Protein AF-A0A0L6U050-F1 (afdb_monomer_lite)

Sequence (137 aa):
MSKLNDISNGIGNIFKDAGRDLIDEKVNIAIKKERKNGIEITIETLIEAGIKDAVIINLLEKYWGLLDDEPREAVRYIKTFEYPYKALTFYLKGQGYTSTEVEDFMNMNHVRIKLRHNRELSKLSPEKLMHKVTELK

Foldseek 3Di:
DPDVVVVLVVLLVVLVVVPPDDDDPVVVVVVVVVLLVSLLVVLLVCVVVVHDLVVQLVSCCVRVVDDDCRSVVSNLCSLQAVVLLVQLLVVVVVVVDDNVRSVVLCVVLVVRVCSVVPSVLSVDHSVVNSVVSVPPD

Secondary structure (DSSP, 8-state):
--SHHHHHHHHHHHHHHHTS----HHHHHHHHHHHHHHHHHHHHHHHHTT--HHHHHHHIIIII---TTHHHHHHHHIIIIIHHHHHHHHHHHHTT--HHHHHHHHHHTTHHHHHHH-GGGGGS-HHHHHHHHHH--

pLDDT: mean 80.08, std 18.91, range [38.06, 97.81]

Organism: NCBI:txid52689

Structure (mmCIF, N/CA/C/O backbone):
data_AF-A0A0L6U050-F1
#
_entry.id   AF-A0A0L6U050-F1
#
loop_
_atom_site.group_PDB
_atom_site.id
_atom_site.type_symbol
_atom_site.label_atom_id
_atom_site.label_alt_id
_atom_site.label_comp_id
_atom_site.label_asym_id
_atom_site.label_entity_id
_atom_site.label_seq_id
_atom_site.pdbx_PDB_ins_code
_atom_site.Cartn_x
_atom_site.Cartn_y
_atom_site.Cartn_z
_atom_site.occupancy
_atom_site.B_iso_or_equiv
_atom_site.auth_seq_id
_atom_site.auth_comp_id
_atom_site.auth_asym_id
_atom_site.auth_atom_id
_atom_site.pdbx_PDB_model_num
ATOM 1 N N . MET A 1 1 ? -4.829 -3.631 -32.211 1.00 49.53 1 MET A N 1
ATOM 2 C CA . MET A 1 1 ? -3.829 -2.950 -31.353 1.00 49.53 1 MET A CA 1
ATOM 3 C C . MET A 1 1 ? -4.283 -1.513 -31.049 1.00 49.53 1 MET A C 1
ATOM 5 O O . MET A 1 1 ? -3.759 -0.601 -31.661 1.00 49.53 1 MET A O 1
ATOM 9 N N . SER A 1 2 ? -5.290 -1.285 -30.187 1.00 54.78 2 SER A N 1
ATOM 10 C CA . SER A 1 2 ? -6.054 -0.009 -30.246 1.00 54.78 2 SER A CA 1
ATOM 11 C C . SER A 1 2 ? -6.643 0.517 -28.920 1.00 54.78 2 SER A C 1
ATOM 13 O O . SER A 1 2 ? -7.655 1.196 -28.939 1.00 54.78 2 SER A O 1
ATOM 15 N N . LYS A 1 3 ? -6.091 0.167 -27.753 1.00 42.12 3 LYS A N 1
ATOM 16 C CA . LYS A 1 3 ? -6.520 0.780 -26.468 1.00 42.12 3 LYS A CA 1
ATOM 17 C C . LYS A 1 3 ? -5.345 1.044 -25.532 1.00 42.12 3 LYS A C 1
ATOM 19 O O . LYS A 1 3 ? -5.247 2.104 -24.933 1.00 42.12 3 LYS A O 1
ATOM 24 N N . LEU A 1 4 ? -4.402 0.102 -25.479 1.00 38.06 4 LEU A N 1
ATOM 25 C CA . LEU A 1 4 ? -3.149 0.237 -24.726 1.00 38.06 4 LEU A CA 1
ATOM 26 C C . LEU A 1 4 ? -2.268 1.389 -25.233 1.00 38.06 4 LEU A C 1
ATOM 28 O O . LEU A 1 4 ? -1.698 2.111 -24.422 1.00 38.06 4 LEU A O 1
ATOM 32 N N . ASN A 1 5 ? -2.198 1.596 -26.553 1.00 44.47 5 ASN A N 1
ATOM 33 C CA . ASN A 1 5 ? -1.440 2.711 -27.128 1.00 44.47 5 ASN A CA 1
ATOM 34 C C . ASN A 1 5 ? -2.089 4.063 -26.818 1.00 44.47 5 ASN A C 1
ATOM 36 O O . ASN A 1 5 ? -1.376 5.016 -26.528 1.00 44.47 5 ASN A O 1
ATOM 40 N N . ASP A 1 6 ? -3.419 4.140 -26.811 1.00 51.16 6 ASP A N 1
ATOM 41 C CA . ASP A 1 6 ? -4.131 5.395 -26.554 1.00 51.16 6 ASP A CA 1
ATOM 42 C C . ASP A 1 6 ? -4.028 5.803 -25.082 1.00 51.16 6 ASP A C 1
ATOM 44 O O . ASP A 1 6 ? -3.766 6.966 -24.783 1.00 51.16 6 ASP A O 1
ATOM 48 N N . ILE A 1 7 ? -4.114 4.834 -24.163 1.00 50.78 7 ILE A N 1
ATOM 49 C CA . ILE A 1 7 ? -3.869 5.056 -22.731 1.00 50.78 7 ILE A CA 1
ATOM 50 C C . ILE A 1 7 ? -2.410 5.472 -22.505 1.00 50.78 7 ILE A C 1
ATOM 52 O O . ILE A 1 7 ? -2.155 6.463 -21.827 1.00 50.78 7 ILE A O 1
ATOM 56 N N . SER A 1 8 ? -1.450 4.775 -23.124 1.00 46.59 8 SER A N 1
ATOM 57 C CA . SER A 1 8 ? -0.025 5.108 -23.013 1.00 46.59 8 SER A CA 1
ATOM 58 C C . SER A 1 8 ? 0.301 6.502 -23.559 1.00 46.59 8 SER A C 1
ATOM 60 O O . SER A 1 8 ? 1.143 7.195 -22.990 1.00 46.59 8 SER A O 1
ATOM 62 N N . ASN A 1 9 ? -0.345 6.920 -24.650 1.00 52.56 9 ASN A N 1
ATOM 63 C CA . ASN A 1 9 ? -0.137 8.233 -25.257 1.00 52.56 9 ASN A CA 1
ATOM 64 C C . ASN A 1 9 ? -0.820 9.349 -24.453 1.00 52.56 9 ASN A C 1
ATOM 66 O O . ASN A 1 9 ? -0.232 10.415 -24.279 1.00 52.56 9 ASN A O 1
ATOM 70 N N . GLY A 1 10 ? -2.024 9.102 -23.923 1.00 53.91 10 GLY A N 1
ATOM 71 C CA . GLY A 1 10 ? -2.738 10.050 -23.063 1.00 53.91 10 GLY A CA 1
ATOM 72 C C . GLY A 1 10 ? -1.993 10.317 -21.755 1.00 53.91 10 GLY A C 1
ATOM 73 O O . GLY A 1 10 ? -1.764 11.470 -21.399 1.00 53.91 10 GLY A O 1
ATOM 74 N N . ILE A 1 11 ? -1.523 9.250 -21.106 1.00 52.12 11 ILE A N 1
ATOM 75 C CA . ILE A 1 11 ? -0.644 9.299 -19.931 1.00 52.12 11 ILE A CA 1
ATOM 76 C C . ILE A 1 11 ? 0.630 10.078 -20.286 1.00 52.12 11 ILE A C 1
ATOM 78 O O . ILE A 1 11 ? 0.926 11.087 -19.654 1.00 52.12 11 ILE A O 1
ATOM 82 N N . GLY A 1 12 ? 1.333 9.699 -21.360 1.00 47.94 12 GLY A N 1
ATOM 83 C CA . GLY A 1 12 ? 2.581 10.348 -21.778 1.00 47.94 12 GLY A CA 1
ATOM 84 C C . GLY A 1 12 ? 2.482 11.854 -22.066 1.00 47.94 12 GLY A C 1
ATOM 85 O O . GLY A 1 12 ? 3.463 12.567 -21.856 1.00 47.94 12 GLY A O 1
ATOM 86 N N . ASN A 1 13 ? 1.326 12.353 -22.514 1.00 52.50 13 ASN A N 1
ATOM 87 C CA . ASN A 1 13 ? 1.114 13.784 -22.754 1.00 52.50 13 ASN A CA 1
ATOM 88 C C . ASN A 1 13 ? 0.914 14.575 -21.454 1.00 52.50 13 ASN A C 1
ATOM 90 O O . ASN A 1 13 ? 1.552 15.609 -21.288 1.00 52.50 13 ASN A O 1
ATOM 94 N N . ILE A 1 14 ? 0.139 14.049 -20.499 1.00 53.03 14 ILE A N 1
ATOM 95 C CA . ILE A 1 14 ? -0.063 14.678 -19.178 1.00 53.03 14 ILE A CA 1
ATOM 96 C C . ILE A 1 14 ? 1.284 14.876 -18.457 1.00 53.03 14 ILE A C 1
ATOM 98 O O . ILE A 1 14 ? 1.520 15.907 -17.829 1.00 53.03 14 ILE A O 1
ATOM 102 N N . PHE A 1 15 ? 2.210 13.921 -18.596 1.00 49.84 15 PHE A N 1
ATOM 103 C CA . PHE A 1 15 ? 3.534 14.000 -17.966 1.00 49.84 15 PHE A CA 1
ATOM 104 C C . PHE A 1 15 ? 4.489 15.003 -18.617 1.00 49.84 15 PHE A C 1
ATOM 106 O O . PHE A 1 15 ? 5.329 15.572 -17.921 1.00 49.84 15 PHE A O 1
ATOM 113 N N . LYS A 1 16 ? 4.378 15.243 -19.929 1.00 50.25 16 LYS A N 1
ATOM 114 C CA . LYS A 1 16 ? 5.212 16.243 -20.618 1.00 50.25 16 LYS A CA 1
ATOM 115 C C . LYS A 1 16 ? 4.870 17.668 -20.201 1.00 50.25 16 LYS A C 1
ATOM 117 O O . LYS A 1 16 ? 5.771 18.503 -20.145 1.00 50.25 16 LYS A O 1
ATOM 122 N N . ASP A 1 17 ? 3.606 17.922 -19.885 1.00 50.16 17 ASP A N 1
ATOM 123 C CA . ASP A 1 17 ? 3.138 19.249 -19.492 1.00 50.16 17 ASP A CA 1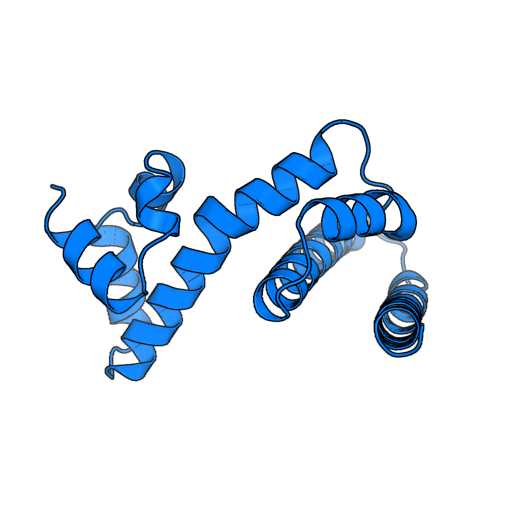
ATOM 124 C C . ASP A 1 17 ? 3.522 19.585 -18.041 1.00 50.16 17 ASP A C 1
ATOM 126 O O . ASP A 1 17 ? 3.871 20.724 -17.751 1.00 50.16 17 ASP A O 1
ATOM 130 N N . ALA A 1 18 ? 3.583 18.589 -17.150 1.00 45.16 18 ALA A N 1
ATOM 131 C CA . ALA A 1 18 ? 3.987 18.778 -15.752 1.00 45.16 18 ALA A CA 1
ATOM 132 C C . ALA A 1 18 ? 5.502 19.012 -15.547 1.00 45.16 18 ALA A C 1
ATOM 134 O O . ALA A 1 18 ? 5.920 19.482 -14.493 1.00 45.16 18 ALA A O 1
ATOM 135 N N . GLY A 1 19 ? 6.345 18.666 -16.527 1.00 41.22 19 GLY A N 1
ATOM 136 C CA . GLY A 1 19 ? 7.807 18.698 -16.390 1.00 41.22 19 GLY A CA 1
ATOM 137 C C . GLY A 1 19 ? 8.495 20.017 -16.762 1.00 41.22 19 GLY A C 1
ATOM 138 O O . GLY A 1 19 ? 9.719 20.086 -16.672 1.00 41.22 19 GLY A O 1
ATOM 139 N N . ARG A 1 20 ? 7.761 21.036 -17.233 1.00 45.22 20 ARG A N 1
ATOM 140 C CA . ARG A 1 20 ? 8.363 22.230 -17.861 1.00 45.22 20 ARG A CA 1
ATOM 141 C C . ARG A 1 20 ? 8.743 23.381 -16.932 1.00 45.22 20 ARG A C 1
ATOM 143 O O . ARG A 1 20 ? 9.523 24.225 -17.363 1.00 45.22 20 ARG A O 1
ATOM 150 N N . ASP A 1 21 ? 8.293 23.400 -15.686 1.00 49.50 21 ASP A N 1
ATOM 151 C CA . ASP A 1 21 ? 8.358 24.625 -14.883 1.00 49.50 21 ASP A CA 1
ATOM 152 C C . ASP A 1 21 ? 9.231 24.478 -13.642 1.00 49.50 21 ASP A C 1
ATOM 154 O O . ASP A 1 21 ? 8.662 24.385 -12.570 1.00 49.50 21 ASP A O 1
ATOM 158 N N . LEU A 1 22 ? 10.573 24.440 -13.701 1.00 46.06 22 LEU A N 1
ATOM 159 C CA . LEU A 1 22 ? 11.361 24.250 -12.465 1.00 46.06 22 LEU A CA 1
ATOM 160 C C . LEU A 1 22 ? 12.738 24.931 -12.429 1.00 46.06 22 LEU A C 1
ATOM 162 O O . LEU A 1 22 ? 13.637 24.480 -13.132 1.00 46.06 22 LEU A O 1
ATOM 166 N N . ILE A 1 23 ? 12.934 25.882 -11.493 1.00 42.94 23 ILE A N 1
ATOM 167 C CA . ILE A 1 23 ? 14.195 26.095 -10.739 1.00 42.94 23 ILE A CA 1
ATOM 168 C C . ILE A 1 23 ? 13.889 26.636 -9.319 1.00 42.94 23 ILE A C 1
ATOM 170 O O . ILE A 1 23 ? 13.344 27.725 -9.196 1.00 42.94 23 ILE A O 1
ATOM 174 N N . ASP A 1 24 ? 14.249 25.874 -8.270 1.00 42.97 24 ASP A N 1
ATOM 175 C CA . ASP A 1 24 ? 14.808 26.312 -6.962 1.00 42.97 24 ASP A CA 1
ATOM 176 C C . ASP A 1 24 ? 15.015 25.092 -6.027 1.00 42.97 24 ASP A C 1
ATOM 178 O O . ASP A 1 24 ? 14.411 24.039 -6.209 1.00 42.97 24 ASP A O 1
ATOM 182 N N . GLU A 1 25 ? 15.861 25.162 -4.995 1.00 47.06 25 GLU A N 1
ATOM 183 C CA . GLU A 1 25 ? 16.240 23.977 -4.190 1.00 47.06 25 GLU A CA 1
ATOM 184 C C . GLU A 1 25 ? 15.128 23.441 -3.256 1.00 47.06 25 GLU A C 1
ATOM 186 O O . GLU A 1 25 ? 14.979 22.229 -3.080 1.00 47.06 25 GLU A O 1
ATOM 191 N N . LYS A 1 26 ? 14.260 24.315 -2.723 1.00 43.56 26 LYS A N 1
ATOM 192 C CA . LYS A 1 26 ? 13.011 23.894 -2.045 1.00 43.56 26 LYS A CA 1
ATOM 193 C C . LYS A 1 26 ? 11.997 23.325 -3.033 1.00 43.56 26 LYS A C 1
ATOM 195 O O . LYS A 1 26 ? 11.280 22.377 -2.709 1.00 43.56 26 LYS A O 1
ATOM 200 N N . VAL A 1 27 ? 11.995 23.873 -4.245 1.00 48.38 27 VAL A N 1
ATOM 201 C CA . VAL A 1 27 ? 11.236 23.350 -5.374 1.00 48.38 27 VAL A CA 1
ATOM 202 C C . VAL A 1 27 ? 11.763 21.950 -5.711 1.00 48.38 27 VAL A C 1
ATOM 204 O O . VAL A 1 27 ? 10.954 21.047 -5.823 1.00 48.38 27 VAL A O 1
ATOM 207 N N . ASN A 1 28 ? 13.074 21.668 -5.683 1.00 45.84 28 ASN A N 1
ATOM 208 C CA . ASN A 1 28 ? 13.631 20.321 -5.924 1.00 45.84 28 ASN A CA 1
ATOM 209 C C . ASN A 1 28 ? 13.102 19.242 -4.971 1.00 45.84 28 ASN A C 1
ATOM 211 O O . ASN A 1 28 ? 12.892 18.106 -5.397 1.00 45.84 28 ASN A O 1
ATOM 215 N N . ILE A 1 29 ? 12.864 19.561 -3.697 1.00 54.25 29 ILE A N 1
ATOM 216 C CA . ILE A 1 29 ? 12.247 18.613 -2.755 1.00 54.25 29 ILE A CA 1
ATOM 217 C C . ILE A 1 29 ? 10.764 18.412 -3.087 1.00 54.25 29 ILE A C 1
ATOM 219 O O . ILE A 1 29 ? 10.295 17.272 -3.099 1.00 54.25 29 ILE A O 1
ATOM 223 N N . ALA A 1 30 ? 10.042 19.496 -3.388 1.00 50.12 30 ALA A N 1
ATOM 224 C CA . ALA A 1 30 ? 8.640 19.442 -3.797 1.00 50.12 30 ALA A CA 1
ATOM 225 C C . ALA A 1 30 ? 8.465 18.653 -5.107 1.00 50.12 30 ALA A C 1
ATOM 227 O O . ALA A 1 30 ? 7.702 17.697 -5.123 1.00 50.12 30 ALA A O 1
ATOM 228 N N . ILE A 1 31 ? 9.281 18.924 -6.128 1.00 53.28 31 ILE A N 1
ATOM 229 C CA . ILE A 1 31 ? 9.366 18.175 -7.387 1.00 53.28 31 ILE A CA 1
ATOM 230 C C . ILE A 1 31 ? 9.644 16.708 -7.135 1.00 53.28 31 ILE A C 1
ATOM 232 O O . ILE A 1 31 ? 8.993 15.849 -7.710 1.00 53.28 31 ILE A O 1
ATOM 236 N N . LYS A 1 32 ? 10.651 16.382 -6.313 1.00 57.91 32 LYS A N 1
ATOM 237 C CA . LYS A 1 32 ? 11.001 14.982 -6.047 1.00 57.91 32 LYS A CA 1
ATOM 238 C C . LYS A 1 32 ? 9.837 14.260 -5.379 1.00 57.91 32 LYS A C 1
ATOM 240 O O . LYS A 1 32 ? 9.568 13.109 -5.718 1.00 57.91 32 LYS A O 1
ATOM 245 N N . LYS A 1 33 ? 9.130 14.934 -4.470 1.00 59.25 33 LYS A N 1
ATOM 246 C CA . LYS A 1 33 ? 7.931 14.411 -3.812 1.00 59.25 33 LYS A CA 1
ATOM 247 C C . LYS A 1 33 ? 6.762 14.264 -4.787 1.00 59.25 33 LYS A C 1
ATOM 249 O O . LYS A 1 33 ? 6.119 13.223 -4.782 1.00 59.25 33 LYS A O 1
ATOM 254 N N . GLU A 1 34 ? 6.513 15.246 -5.643 1.00 60.56 34 GLU A N 1
ATOM 255 C CA . GLU A 1 34 ? 5.458 15.213 -6.662 1.00 60.56 34 GLU A CA 1
ATOM 256 C C . GLU A 1 34 ? 5.737 14.163 -7.735 1.00 60.56 34 GLU A C 1
ATOM 258 O O . GLU A 1 34 ? 4.856 13.381 -8.073 1.00 60.56 34 GLU A O 1
ATOM 263 N N . ARG A 1 35 ? 6.986 14.054 -8.194 1.00 65.69 35 ARG A N 1
ATOM 264 C CA . ARG A 1 35 ? 7.445 13.008 -9.111 1.00 65.69 35 ARG A CA 1
ATOM 265 C C . ARG A 1 35 ? 7.280 11.628 -8.489 1.00 65.69 35 ARG A C 1
ATOM 267 O O . ARG A 1 35 ? 6.776 10.732 -9.158 1.00 65.69 35 ARG A O 1
ATOM 274 N N . LYS A 1 36 ? 7.660 11.456 -7.217 1.00 69.19 36 LYS A N 1
ATOM 275 C CA . LYS A 1 36 ? 7.449 10.201 -6.487 1.00 69.19 36 LYS A CA 1
ATOM 276 C C . LYS A 1 36 ? 5.958 9.880 -6.372 1.00 69.19 36 LYS A C 1
ATOM 278 O O . LYS A 1 36 ? 5.558 8.795 -6.771 1.00 69.19 36 LYS A O 1
ATOM 283 N N . ASN A 1 37 ? 5.135 10.830 -5.932 1.00 73.94 37 ASN A N 1
ATOM 284 C CA . ASN A 1 37 ? 3.684 10.654 -5.857 1.00 73.94 37 ASN A CA 1
ATOM 285 C C . ASN A 1 37 ? 3.079 10.303 -7.227 1.00 73.94 37 ASN A C 1
ATOM 287 O O . ASN A 1 37 ? 2.216 9.436 -7.310 1.00 73.94 37 ASN A O 1
ATOM 291 N N . GLY A 1 38 ? 3.553 10.930 -8.306 1.00 78.25 38 GLY A N 1
ATOM 292 C CA . GLY A 1 38 ? 3.122 10.643 -9.674 1.00 78.25 38 GLY A CA 1
ATOM 293 C C . GLY A 1 38 ? 3.472 9.224 -10.125 1.00 78.25 38 GLY A C 1
ATOM 294 O O . GLY A 1 38 ? 2.638 8.566 -10.746 1.00 78.25 38 GLY A O 1
ATOM 295 N N . ILE A 1 39 ? 4.663 8.724 -9.773 1.00 84.38 39 ILE A N 1
ATOM 296 C CA . ILE A 1 39 ? 5.051 7.320 -9.998 1.00 84.38 39 ILE A CA 1
ATOM 297 C C . ILE A 1 39 ? 4.106 6.388 -9.234 1.00 84.38 39 ILE A C 1
ATOM 299 O O . ILE A 1 39 ? 3.551 5.468 -9.827 1.00 84.38 39 ILE A O 1
ATOM 303 N N . GLU A 1 40 ? 3.895 6.636 -7.940 1.00 85.56 40 GLU A N 1
ATOM 304 C CA . GLU A 1 40 ? 3.061 5.785 -7.083 1.00 85.56 40 GLU A CA 1
ATOM 305 C C . GLU A 1 40 ? 1.611 5.715 -7.590 1.00 85.56 40 GLU A C 1
ATOM 307 O O . GLU A 1 40 ? 1.098 4.620 -7.813 1.00 85.56 40 GLU A O 1
ATOM 312 N N . ILE A 1 41 ? 0.987 6.865 -7.876 1.00 81.75 41 ILE A N 1
ATOM 313 C CA . ILE A 1 41 ? -0.381 6.949 -8.422 1.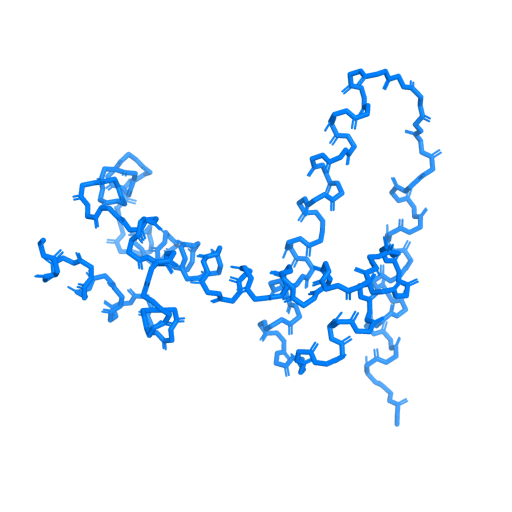00 81.75 41 ILE A CA 1
ATOM 314 C C . ILE A 1 41 ? -0.481 6.242 -9.778 1.00 81.75 41 ILE A C 1
ATOM 316 O O . ILE A 1 41 ? -1.459 5.539 -10.042 1.00 81.75 41 ILE A O 1
ATOM 320 N N . THR A 1 42 ? 0.527 6.400 -10.642 1.00 83.44 42 THR A N 1
ATOM 321 C CA . THR A 1 42 ? 0.544 5.737 -11.953 1.00 83.44 42 THR A CA 1
ATOM 322 C C . THR A 1 42 ? 0.586 4.224 -11.791 1.00 83.44 42 THR A C 1
ATOM 324 O O . THR A 1 42 ? -0.197 3.515 -12.420 1.00 83.44 42 THR A O 1
ATOM 327 N N . ILE A 1 43 ? 1.480 3.718 -10.939 1.00 88.00 43 ILE A N 1
ATOM 328 C CA . ILE A 1 43 ? 1.604 2.282 -10.683 1.00 88.00 43 ILE A CA 1
ATOM 329 C C . ILE A 1 43 ? 0.292 1.732 -10.110 1.00 88.00 43 ILE A C 1
ATOM 331 O O . ILE A 1 43 ? -0.192 0.719 -10.608 1.00 88.00 43 ILE A O 1
ATOM 335 N N . GLU A 1 44 ? -0.305 2.406 -9.121 1.00 84.62 44 GLU A N 1
ATO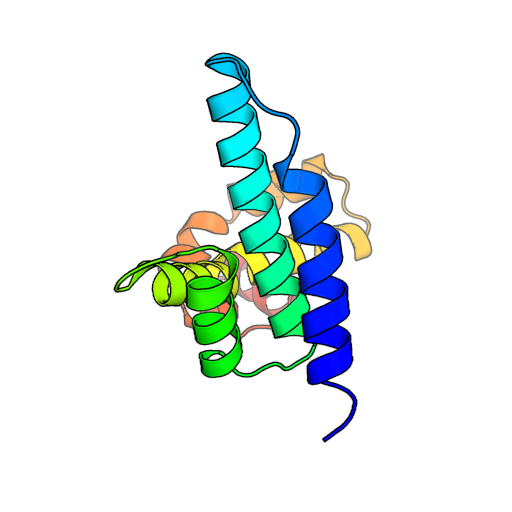M 336 C CA . GLU A 1 44 ? -1.599 2.027 -8.530 1.00 84.62 44 GLU A CA 1
ATOM 337 C C . GLU A 1 44 ? -2.694 1.928 -9.596 1.00 84.62 44 GLU A C 1
ATOM 339 O O . GLU A 1 44 ? -3.304 0.872 -9.756 1.00 84.62 44 GLU A O 1
ATOM 344 N N . THR A 1 45 ? -2.863 2.979 -10.400 1.00 82.25 45 THR A N 1
ATOM 345 C CA . THR A 1 45 ? -3.880 3.033 -11.462 1.00 82.25 45 THR A CA 1
ATOM 346 C C . THR A 1 45 ? -3.690 1.915 -12.493 1.00 82.25 45 THR A C 1
ATOM 348 O O . THR A 1 45 ? -4.651 1.296 -12.949 1.00 82.25 45 THR A O 1
ATOM 351 N N . LEU A 1 46 ? -2.443 1.623 -12.878 1.00 84.06 46 LEU A N 1
ATOM 352 C CA . LEU A 1 46 ? -2.147 0.562 -13.843 1.00 84.06 46 LEU A CA 1
ATOM 353 C C . LEU A 1 46 ? -2.401 -0.835 -13.257 1.00 84.06 46 LEU A C 1
ATOM 355 O O . LEU A 1 46 ? -2.881 -1.713 -13.976 1.00 84.06 46 LEU A O 1
ATOM 359 N N . ILE A 1 47 ? -2.122 -1.044 -11.967 1.00 86.38 47 ILE A N 1
ATOM 360 C CA . ILE A 1 47 ? -2.457 -2.291 -11.263 1.00 86.38 47 ILE A CA 1
ATOM 361 C C . ILE A 1 47 ? -3.976 -2.481 -11.214 1.00 86.38 47 ILE A C 1
ATOM 363 O O . ILE A 1 47 ? -4.457 -3.564 -11.547 1.00 86.38 47 ILE A O 1
ATOM 367 N N . GLU A 1 48 ? -4.730 -1.441 -10.854 1.00 80.50 48 GLU A N 1
ATOM 368 C CA . GLU A 1 48 ? -6.200 -1.464 -10.830 1.00 80.50 48 GLU A CA 1
ATOM 369 C C . GLU A 1 48 ? -6.794 -1.752 -12.215 1.00 80.50 48 GLU A C 1
ATOM 371 O O . GLU A 1 48 ? -7.755 -2.510 -12.342 1.00 80.50 48 GLU A O 1
ATOM 376 N N . ALA A 1 49 ? -6.172 -1.225 -13.273 1.00 79.56 49 ALA A N 1
ATOM 377 C CA . ALA A 1 49 ? -6.535 -1.510 -14.659 1.00 79.56 49 ALA A CA 1
ATOM 378 C C . ALA A 1 49 ? -6.126 -2.922 -15.139 1.00 79.56 49 ALA A C 1
ATOM 380 O O . ALA A 1 49 ? -6.345 -3.266 -16.304 1.00 79.56 49 ALA A O 1
ATOM 381 N N . GLY A 1 50 ? -5.524 -3.751 -14.278 1.00 82.06 50 GLY A N 1
ATOM 382 C CA . GLY A 1 50 ? -5.116 -5.121 -14.596 1.00 82.06 50 GLY A CA 1
ATOM 383 C C . GLY A 1 50 ? -3.904 -5.210 -15.528 1.00 82.06 50 GLY A C 1
ATOM 384 O O . GLY A 1 50 ? -3.699 -6.232 -16.191 1.00 82.06 50 GLY A O 1
ATOM 385 N N . ILE A 1 51 ? -3.100 -4.148 -15.615 1.00 85.12 51 ILE A N 1
ATOM 386 C CA . ILE A 1 51 ? -1.896 -4.127 -16.444 1.00 85.12 51 ILE A CA 1
ATOM 387 C C . ILE A 1 51 ? -0.814 -4.994 -15.794 1.00 85.12 51 ILE A C 1
ATOM 389 O O . ILE A 1 51 ? -0.554 -4.922 -14.596 1.00 85.12 51 ILE A O 1
ATOM 393 N N . LYS A 1 52 ? -0.164 -5.840 -16.601 1.00 89.31 52 LYS A N 1
ATOM 394 C CA . LYS A 1 52 ? 0.878 -6.762 -16.126 1.00 89.31 52 LYS A CA 1
ATOM 395 C C . LYS A 1 52 ? 2.106 -5.995 -15.629 1.00 89.31 52 LYS A C 1
ATOM 397 O O . LYS A 1 52 ? 2.571 -5.094 -16.322 1.00 89.31 52 LYS A O 1
ATOM 402 N N . ASP A 1 53 ? 2.708 -6.454 -14.531 1.00 92.25 53 ASP A N 1
ATOM 403 C CA . ASP A 1 53 ? 3.901 -5.852 -13.910 1.00 92.25 53 ASP A CA 1
ATOM 404 C C . ASP A 1 53 ? 5.023 -5.555 -14.920 1.00 92.25 53 ASP A C 1
ATOM 406 O O . ASP A 1 53 ? 5.583 -4.467 -14.904 1.00 92.25 53 ASP A O 1
ATOM 410 N N . ALA A 1 54 ? 5.307 -6.473 -15.853 1.00 92.00 54 ALA A N 1
ATOM 411 C CA . ALA A 1 54 ? 6.333 -6.275 -16.883 1.00 92.00 54 ALA A CA 1
ATOM 412 C C . ALA A 1 54 ? 6.056 -5.065 -17.797 1.00 92.00 54 ALA A C 1
ATOM 414 O O . ALA A 1 54 ? 6.980 -4.382 -18.222 1.00 92.00 54 ALA A O 1
ATOM 415 N N . VAL A 1 55 ? 4.783 -4.777 -18.086 1.00 89.69 55 VAL A N 1
ATOM 416 C CA . VAL A 1 55 ? 4.392 -3.601 -18.877 1.00 89.69 55 VAL A CA 1
ATOM 417 C C . VAL A 1 55 ? 4.568 -2.330 -18.050 1.00 89.69 55 VAL A C 1
ATOM 419 O O . VAL A 1 55 ? 5.068 -1.339 -18.570 1.00 89.69 55 VAL A O 1
ATOM 422 N N . ILE A 1 56 ? 4.208 -2.367 -16.764 1.00 87.94 56 ILE A N 1
ATOM 423 C CA . ILE A 1 56 ? 4.387 -1.235 -15.846 1.00 87.94 56 ILE A CA 1
ATOM 424 C C . ILE A 1 56 ? 5.879 -0.913 -15.688 1.00 87.94 56 ILE A C 1
ATOM 426 O O . ILE A 1 56 ? 6.266 0.239 -15.839 1.00 87.94 56 ILE A O 1
ATOM 430 N N . ILE A 1 57 ? 6.721 -1.928 -15.472 1.00 92.38 57 ILE A N 1
ATOM 431 C CA . ILE A 1 57 ? 8.182 -1.791 -15.372 1.00 92.38 57 ILE A CA 1
ATOM 432 C C . ILE A 1 57 ? 8.746 -1.113 -16.626 1.00 92.38 57 ILE A C 1
ATOM 434 O O . ILE A 1 57 ? 9.392 -0.076 -16.510 1.00 92.38 57 ILE A O 1
ATOM 438 N N . ASN A 1 58 ? 8.406 -1.614 -17.818 1.00 87.19 58 ASN A N 1
ATOM 439 C CA . ASN A 1 58 ? 8.870 -1.021 -19.076 1.00 87.19 58 ASN A CA 1
ATOM 440 C C . ASN A 1 58 ? 8.418 0.444 -19.247 1.00 87.19 58 ASN A C 1
ATOM 442 O O . ASN A 1 58 ? 9.139 1.257 -19.825 1.00 87.19 58 ASN A O 1
ATOM 446 N N . LEU A 1 59 ? 7.215 0.801 -18.777 1.00 87.38 59 LEU A N 1
ATOM 447 C CA . LEU A 1 59 ? 6.728 2.185 -18.812 1.00 87.38 59 LEU A CA 1
ATOM 448 C C . LEU A 1 59 ? 7.532 3.090 -17.871 1.00 87.38 59 LEU A C 1
ATOM 450 O O . LEU A 1 59 ? 7.875 4.208 -18.254 1.00 87.38 59 LEU A O 1
ATOM 454 N N . LEU A 1 60 ? 7.849 2.612 -16.667 1.00 86.69 60 LEU A N 1
ATOM 455 C CA . LEU A 1 60 ? 8.650 3.353 -15.693 1.00 86.69 60 LEU A CA 1
ATOM 456 C C . LEU A 1 60 ? 10.083 3.583 -16.189 1.00 86.69 60 LEU A C 1
ATOM 458 O O . LEU A 1 60 ? 10.590 4.699 -16.089 1.00 86.69 60 LEU A O 1
ATOM 462 N N . GLU A 1 61 ? 10.709 2.572 -16.789 1.00 88.12 61 GLU A N 1
ATOM 463 C CA . GLU A 1 61 ? 12.029 2.705 -17.420 1.00 88.12 61 GLU A CA 1
ATOM 464 C C . GLU A 1 61 ? 11.991 3.745 -18.548 1.00 88.12 61 GLU A C 1
ATOM 466 O O . GLU A 1 61 ? 12.792 4.677 -18.586 1.00 88.12 61 GLU A O 1
ATOM 471 N N . LYS A 1 62 ? 11.001 3.643 -19.444 1.00 83.25 62 LYS A N 1
ATOM 472 C CA . LYS A 1 62 ? 10.917 4.482 -20.646 1.00 83.25 62 LYS A CA 1
ATOM 473 C C . LYS A 1 62 ? 10.545 5.939 -20.370 1.00 83.25 62 LYS A C 1
ATOM 475 O O . LYS A 1 62 ? 11.074 6.830 -21.031 1.00 83.25 62 LYS A O 1
ATOM 480 N N . TYR A 1 63 ? 9.589 6.185 -19.474 1.00 80.19 63 TYR A N 1
ATOM 481 C CA . TYR A 1 63 ? 9.000 7.518 -19.282 1.00 80.19 63 TYR A CA 1
ATOM 482 C C . TYR A 1 63 ? 9.447 8.201 -17.991 1.00 80.19 63 TYR A C 1
ATOM 484 O O . TYR A 1 63 ? 9.487 9.429 -17.950 1.00 80.19 63 TYR A O 1
ATOM 492 N N . TRP A 1 64 ? 9.825 7.436 -16.963 1.00 79.38 64 TRP A N 1
ATOM 493 C CA . TRP A 1 64 ? 10.377 7.987 -15.724 1.00 79.38 64 TRP A CA 1
ATOM 494 C C . TRP A 1 64 ? 11.893 7.872 -15.626 1.00 79.38 64 TRP A C 1
ATOM 496 O O . TRP A 1 64 ? 12.460 8.507 -14.736 1.00 79.38 64 TRP A O 1
ATOM 506 N N . GLY A 1 65 ? 12.546 7.131 -16.526 1.00 83.75 65 GLY A N 1
ATOM 507 C CA . GLY A 1 65 ? 13.997 6.960 -16.518 1.00 83.75 65 GLY A CA 1
ATOM 508 C C . GLY A 1 65 ? 14.500 6.239 -15.270 1.00 83.75 65 GLY A C 1
ATOM 509 O O . GLY A 1 65 ? 15.614 6.517 -14.838 1.00 83.75 65 GLY A O 1
ATOM 510 N N . LEU A 1 66 ? 13.663 5.392 -14.655 1.00 86.19 66 LEU A N 1
ATOM 511 C CA . LEU A 1 66 ? 14.108 4.508 -13.578 1.00 86.19 66 LEU A CA 1
ATOM 512 C C . LEU A 1 66 ? 15.054 3.457 -14.158 1.00 86.19 66 LEU A C 1
ATOM 514 O O . LEU A 1 66 ? 14.811 2.955 -15.257 1.00 86.19 66 LEU A O 1
ATOM 518 N N . LEU A 1 67 ? 16.117 3.141 -13.426 1.00 87.88 67 LEU A N 1
ATOM 519 C CA . LEU A 1 67 ? 17.173 2.239 -13.883 1.00 87.88 67 LEU A CA 1
ATOM 520 C C . LEU A 1 67 ? 17.275 1.003 -12.987 1.00 87.88 67 LEU A C 1
ATOM 522 O O . LEU A 1 67 ? 16.750 0.966 -11.874 1.00 87.88 67 LEU A O 1
ATOM 526 N N . ASP A 1 68 ? 17.975 -0.015 -13.484 1.00 92.00 68 ASP A N 1
ATOM 527 C CA . ASP A 1 68 ? 18.285 -1.244 -12.754 1.00 92.00 68 ASP A CA 1
ATOM 528 C C . ASP A 1 68 ? 17.042 -1.892 -12.110 1.00 92.00 68 ASP A C 1
ATOM 530 O O . ASP A 1 68 ? 16.101 -2.289 -12.800 1.00 92.00 68 ASP A O 1
ATOM 534 N N . ASP A 1 69 ? 17.038 -2.032 -10.783 1.00 92.31 69 ASP A N 1
ATOM 535 C CA . ASP A 1 69 ? 15.950 -2.656 -10.029 1.00 92.31 69 ASP A CA 1
ATOM 536 C C . ASP A 1 69 ? 14.913 -1.634 -9.529 1.00 92.31 69 ASP A C 1
ATOM 538 O O . ASP A 1 69 ? 13.833 -2.019 -9.088 1.00 92.31 69 ASP A O 1
ATOM 542 N N . GLU A 1 70 ? 15.168 -0.323 -9.654 1.00 91.38 70 GLU A N 1
ATOM 543 C CA . GLU A 1 70 ? 14.247 0.735 -9.210 1.00 91.38 70 GLU A CA 1
ATOM 544 C C . GLU A 1 70 ? 12.789 0.549 -9.679 1.00 91.38 70 GLU A C 1
ATOM 546 O O . GLU A 1 70 ? 11.885 0.657 -8.842 1.00 91.38 70 GLU A O 1
ATOM 551 N N . PRO A 1 71 ? 12.493 0.250 -10.964 1.00 91.31 71 PRO A N 1
ATOM 552 C CA . PRO A 1 71 ? 11.108 0.101 -11.408 1.00 91.31 71 PRO A CA 1
ATOM 553 C C . PRO A 1 71 ? 10.442 -1.151 -10.822 1.00 91.31 71 PRO A C 1
ATOM 555 O O . PRO A 1 71 ? 9.254 -1.128 -10.491 1.00 91.31 71 PRO A O 1
ATOM 558 N N . ARG A 1 72 ? 11.198 -2.241 -10.647 1.00 93.88 72 ARG A N 1
ATOM 559 C CA . ARG A 1 72 ? 10.708 -3.485 -10.035 1.00 93.88 72 ARG A CA 1
ATOM 560 C C . ARG A 1 72 ? 10.413 -3.270 -8.559 1.00 93.88 72 ARG A C 1
ATOM 562 O O . ARG A 1 72 ? 9.343 -3.660 -8.089 1.00 93.88 72 ARG A O 1
ATOM 569 N N . GLU A 1 73 ? 11.312 -2.591 -7.858 1.00 92.81 73 GLU A N 1
ATOM 570 C CA . GLU A 1 73 ? 11.160 -2.238 -6.453 1.00 92.81 73 GLU A CA 1
ATOM 571 C C . GLU A 1 73 ? 9.973 -1.303 -6.227 1.00 92.81 73 GLU A C 1
ATOM 573 O O . GLU A 1 73 ? 9.207 -1.520 -5.287 1.00 92.81 73 GLU A O 1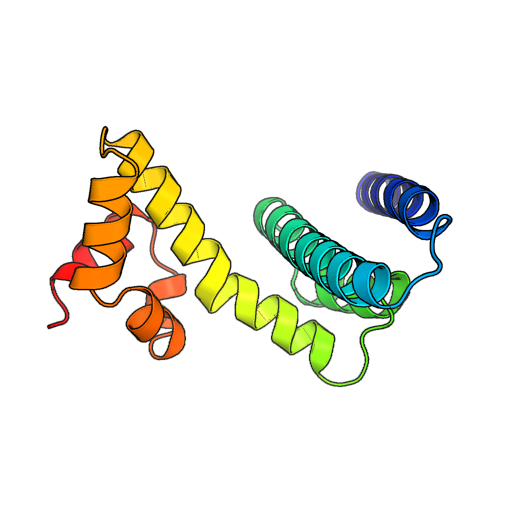
ATOM 578 N N . ALA A 1 74 ? 9.759 -0.326 -7.113 1.00 91.25 74 ALA A N 1
ATOM 579 C CA . ALA A 1 74 ? 8.604 0.566 -7.062 1.00 91.25 74 ALA A CA 1
ATOM 580 C C . ALA A 1 74 ? 7.284 -0.205 -7.224 1.00 91.25 74 ALA A C 1
ATOM 582 O O . ALA A 1 74 ? 6.396 -0.094 -6.375 1.00 91.25 74 ALA A O 1
ATOM 583 N N . VAL A 1 75 ? 7.165 -1.049 -8.258 1.00 93.56 75 VAL A N 1
ATOM 584 C CA . VAL A 1 75 ? 5.963 -1.877 -8.478 1.00 93.56 75 VAL A CA 1
ATOM 585 C C . VAL A 1 75 ? 5.712 -2.803 -7.292 1.00 93.56 75 VAL A C 1
ATOM 587 O O . VAL A 1 75 ? 4.587 -2.912 -6.798 1.00 93.56 75 VAL A O 1
ATOM 590 N N . ARG A 1 76 ? 6.766 -3.447 -6.792 1.00 92.56 76 ARG A N 1
ATOM 591 C CA . ARG A 1 76 ? 6.690 -4.333 -5.634 1.00 92.56 76 ARG A CA 1
ATOM 592 C C . ARG A 1 76 ? 6.233 -3.586 -4.387 1.00 92.56 76 ARG A C 1
ATOM 594 O O . ARG A 1 76 ? 5.319 -4.058 -3.721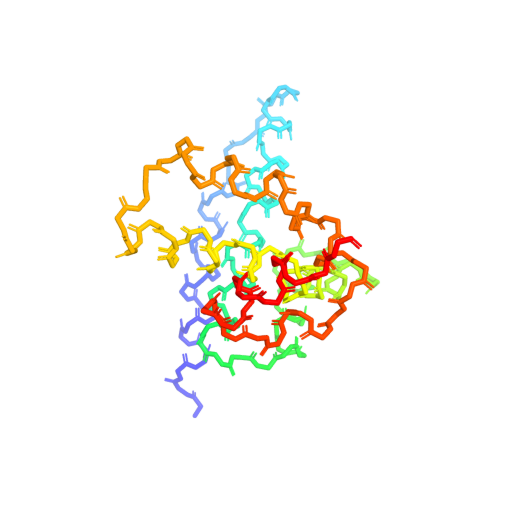 1.00 92.56 76 ARG A O 1
ATOM 601 N N . TYR A 1 77 ? 6.834 -2.434 -4.087 1.00 90.94 77 TYR A N 1
ATOM 602 C CA . TYR A 1 77 ? 6.484 -1.598 -2.938 1.00 90.94 77 TYR A CA 1
ATOM 603 C C . TYR A 1 77 ? 5.005 -1.215 -2.966 1.00 90.94 77 TYR A C 1
ATOM 605 O O . TYR A 1 77 ? 4.303 -1.439 -1.979 1.00 90.94 77 TYR A O 1
ATOM 613 N N . ILE A 1 78 ? 4.506 -0.742 -4.110 1.00 91.69 78 ILE A N 1
ATOM 614 C CA . ILE A 1 78 ? 3.093 -0.393 -4.256 1.00 91.69 78 ILE A CA 1
ATOM 615 C C . ILE A 1 78 ? 2.192 -1.601 -4.008 1.00 91.69 78 ILE A C 1
ATOM 617 O O . ILE A 1 78 ? 1.309 -1.531 -3.155 1.00 91.69 78 ILE A O 1
ATOM 621 N N . LYS A 1 79 ? 2.448 -2.730 -4.681 1.00 91.06 79 LYS A N 1
ATOM 622 C CA . LYS A 1 79 ? 1.611 -3.935 -4.556 1.00 91.06 79 LYS A CA 1
ATOM 623 C C . LYS A 1 79 ? 1.600 -4.497 -3.144 1.00 91.06 79 LYS A C 1
ATOM 625 O O . LYS A 1 79 ? 0.560 -4.942 -2.675 1.00 91.06 79 LYS A O 1
ATOM 630 N N . THR A 1 80 ? 2.752 -4.514 -2.477 1.00 90.31 80 THR A N 1
ATOM 631 C CA . THR A 1 80 ? 2.872 -5.180 -1.177 1.00 90.31 80 THR A CA 1
ATOM 632 C C . THR A 1 80 ? 2.528 -4.281 0.003 1.00 90.31 80 THR A C 1
ATOM 634 O O . THR A 1 80 ? 2.237 -4.793 1.080 1.00 90.31 80 THR A O 1
ATOM 637 N N . PHE A 1 81 ? 2.577 -2.958 -0.173 1.00 90.75 81 PHE A N 1
ATOM 638 C CA . PHE A 1 81 ? 2.488 -2.014 0.934 1.00 90.75 81 PHE A CA 1
ATOM 639 C C . PHE A 1 81 ? 1.491 -0.876 0.699 1.00 90.75 81 PHE A C 1
ATOM 641 O O . PHE A 1 81 ? 0.479 -0.839 1.395 1.00 90.75 81 PHE A O 1
ATOM 648 N N . GLU A 1 82 ? 1.748 0.046 -0.237 1.00 90.50 82 GLU A N 1
ATOM 649 C CA . GLU A 1 82 ? 0.922 1.266 -0.362 1.00 90.50 82 GLU A CA 1
ATOM 650 C C . GLU A 1 82 ? -0.516 0.948 -0.763 1.00 90.50 82 GLU A C 1
ATOM 652 O O . GLU A 1 82 ? -1.455 1.406 -0.110 1.00 90.50 82 GLU A O 1
ATOM 657 N N . TYR A 1 83 ? -0.694 0.102 -1.778 1.00 90.62 83 TYR A N 1
ATOM 658 C CA . TYR A 1 83 ? -2.012 -0.272 -2.269 1.00 90.62 83 TYR A CA 1
ATOM 659 C C . TYR A 1 83 ? -2.883 -0.935 -1.184 1.00 90.62 83 TYR A C 1
ATOM 661 O O . TYR A 1 83 ? -3.953 -0.402 -0.883 1.00 90.62 83 TYR A O 1
ATOM 669 N N . PRO A 1 84 ? -2.460 -2.031 -0.513 1.00 93.75 84 PRO A N 1
ATOM 670 C CA . PRO A 1 84 ? -3.268 -2.638 0.548 1.00 93.75 84 PRO A CA 1
ATOM 671 C C . PRO A 1 84 ? -3.483 -1.704 1.751 1.00 93.75 84 PRO A C 1
ATOM 673 O O . PRO A 1 84 ? -4.553 -1.734 2.360 1.00 93.75 84 PRO A O 1
ATOM 676 N N . TYR A 1 85 ? -2.516 -0.838 2.079 1.00 94.94 85 TYR A N 1
ATOM 677 C CA . TYR A 1 85 ? -2.661 0.150 3.152 1.00 94.94 85 TYR A CA 1
ATOM 678 C C . TYR A 1 85 ? -3.757 1.182 2.837 1.00 94.94 85 TYR A C 1
ATOM 680 O O . TYR A 1 85 ? -4.626 1.451 3.674 1.00 94.94 85 TYR A O 1
ATOM 688 N N . LYS A 1 86 ? -3.749 1.744 1.621 1.00 92.38 86 LYS A N 1
ATOM 689 C CA . LYS A 1 86 ? -4.767 2.696 1.151 1.00 92.38 86 LYS A CA 1
ATOM 690 C C . LYS A 1 86 ? -6.129 2.028 1.008 1.00 92.38 86 LYS A C 1
ATOM 692 O O . LYS A 1 86 ? -7.124 2.585 1.463 1.00 92.38 86 LYS A O 1
ATOM 697 N N . ALA A 1 87 ? -6.177 0.819 0.453 1.00 92.69 87 ALA A N 1
ATOM 698 C CA . ALA A 1 87 ? -7.418 0.073 0.288 1.00 92.69 87 ALA A CA 1
ATOM 699 C C . ALA A 1 87 ? -8.095 -0.217 1.639 1.00 92.69 87 ALA A C 1
ATOM 701 O O . ALA A 1 87 ? -9.300 -0.015 1.776 1.00 92.69 87 ALA A O 1
ATOM 702 N N . LEU A 1 88 ? -7.328 -0.602 2.666 1.00 96.94 88 LEU A N 1
ATOM 703 C CA . LEU A 1 88 ? -7.839 -0.750 4.032 1.00 96.94 88 LEU A CA 1
ATOM 704 C C . LEU A 1 88 ? -8.308 0.584 4.626 1.00 96.94 88 LEU A C 1
ATOM 706 O O . LEU A 1 88 ? -9.373 0.645 5.234 1.00 96.94 88 LEU A O 1
ATOM 710 N N . THR A 1 89 ? -7.555 1.662 4.402 1.00 96.56 89 THR A N 1
ATOM 711 C CA . THR A 1 89 ? -7.938 3.016 4.833 1.00 96.56 89 THR A CA 1
ATOM 712 C C . THR A 1 89 ? -9.295 3.420 4.245 1.00 96.56 89 THR A C 1
ATOM 714 O O . THR A 1 89 ? -10.171 3.882 4.974 1.00 96.56 89 THR A O 1
ATOM 717 N N . PHE A 1 90 ? -9.497 3.233 2.937 1.00 94.94 90 PHE A N 1
ATOM 718 C CA . PHE A 1 90 ? -10.767 3.545 2.278 1.00 94.94 90 PHE A CA 1
ATOM 719 C C . PHE A 1 90 ? -11.897 2.627 2.730 1.00 94.94 90 PHE A C 1
ATOM 721 O O . PHE A 1 90 ? -13.008 3.104 2.945 1.00 94.94 90 PHE A O 1
ATOM 728 N N . TYR A 1 91 ? -11.613 1.340 2.923 1.00 96.94 91 TYR A N 1
ATOM 729 C CA . TYR A 1 91 ? -12.585 0.388 3.444 1.00 96.94 91 TYR A CA 1
ATOM 730 C C . TYR A 1 91 ? -13.111 0.807 4.819 1.00 96.94 91 TYR A C 1
ATOM 732 O O . TYR A 1 91 ? -14.320 0.914 4.988 1.00 96.94 91 TYR A O 1
ATOM 740 N N . LEU A 1 92 ? -12.227 1.126 5.771 1.00 97.06 92 LEU A N 1
ATOM 741 C CA . LEU A 1 92 ? -12.624 1.552 7.117 1.00 97.06 92 LEU A CA 1
ATOM 742 C C . LEU A 1 92 ? -13.446 2.847 7.087 1.00 97.06 92 LEU A C 1
ATOM 744 O O . LEU A 1 92 ? -14.485 2.933 7.739 1.00 97.06 92 LEU A O 1
ATOM 748 N N . LYS A 1 93 ? -13.051 3.825 6.262 1.00 96.81 93 LYS A N 1
ATOM 749 C CA . LYS A 1 93 ? -13.865 5.034 6.040 1.00 96.81 93 LYS A CA 1
ATOM 750 C C . LYS A 1 93 ? -15.246 4.696 5.474 1.00 96.81 93 LYS A C 1
ATOM 752 O O . LYS A 1 93 ? -16.242 5.257 5.916 1.00 96.81 93 LYS A O 1
ATOM 757 N N . GLY A 1 94 ? -15.317 3.750 4.537 1.00 95.75 94 GLY A N 1
ATOM 758 C CA . GLY A 1 94 ? -16.574 3.233 3.993 1.00 95.75 94 GLY A CA 1
ATOM 759 C C . GLY A 1 94 ? -17.451 2.516 5.027 1.00 95.75 94 GLY A C 1
ATOM 760 O O . GLY A 1 94 ? -18.665 2.491 4.866 1.00 95.75 94 GLY A O 1
ATOM 761 N N . GLN A 1 95 ? -16.860 1.988 6.104 1.00 96.12 95 GLN A N 1
ATOM 762 C CA . GLN A 1 95 ? -17.576 1.419 7.256 1.00 96.12 95 GLN A CA 1
ATOM 763 C C . GLN A 1 95 ? -18.033 2.481 8.277 1.00 96.12 95 GLN A C 1
ATOM 765 O O . GLN A 1 95 ? -18.627 2.131 9.292 1.00 96.12 95 GLN A O 1
ATOM 770 N N . GLY A 1 96 ? -17.771 3.769 8.030 1.00 97.00 96 GLY A N 1
ATOM 771 C CA . GLY A 1 96 ? -18.191 4.871 8.900 1.00 97.00 96 GLY A CA 1
ATOM 772 C C . GLY A 1 96 ? -17.149 5.329 9.922 1.00 97.00 96 GLY A C 1
ATOM 773 O O . GLY A 1 96 ? -17.461 6.194 10.735 1.00 97.00 96 GLY A O 1
ATOM 774 N N . TYR A 1 97 ? -15.919 4.805 9.873 1.00 96.81 97 TYR A N 1
ATOM 775 C CA . TYR A 1 97 ? -14.836 5.263 10.746 1.00 96.81 97 TYR A CA 1
ATOM 776 C C . TYR A 1 97 ? -14.400 6.680 10.356 1.00 96.81 97 TYR A C 1
ATOM 778 O O . TYR A 1 97 ? -14.189 6.995 9.179 1.00 96.81 97 TYR A O 1
ATOM 786 N N . THR A 1 98 ? -14.194 7.529 11.356 1.00 97.56 98 THR A N 1
ATOM 787 C CA . THR A 1 98 ? -13.573 8.843 11.188 1.00 97.56 98 THR A CA 1
ATOM 788 C C . THR A 1 98 ? -12.093 8.710 10.826 1.00 97.56 98 THR A C 1
ATOM 790 O O . THR A 1 98 ? -11.455 7.687 11.067 1.00 97.56 98 THR A O 1
ATOM 793 N N . SER A 1 99 ? -11.498 9.767 10.267 1.00 95.19 99 SER A N 1
ATOM 794 C CA . SER A 1 99 ? -10.065 9.761 9.936 1.00 95.19 99 SER A CA 1
ATOM 795 C C . SER A 1 99 ? -9.173 9.461 11.149 1.00 95.19 99 SER A C 1
ATOM 797 O O . SER A 1 99 ? -8.188 8.747 10.988 1.00 95.19 99 SER A O 1
ATOM 799 N N . THR A 1 100 ? -9.533 9.959 12.339 1.00 97.38 100 THR A N 1
ATOM 800 C CA . THR A 1 100 ? -8.799 9.696 13.587 1.00 97.38 100 THR A CA 1
ATOM 801 C C . THR A 1 100 ? -8.905 8.231 13.995 1.00 97.38 100 THR A C 1
ATOM 803 O O . THR A 1 100 ? -7.885 7.600 14.236 1.00 97.38 100 THR A O 1
ATOM 806 N N . GLU A 1 101 ? -10.104 7.645 13.973 1.00 97.00 101 GLU A N 1
ATOM 807 C CA . GLU A 1 101 ? -10.282 6.224 14.308 1.00 97.00 101 GLU A CA 1
ATOM 808 C C . GLU A 1 101 ? -9.566 5.301 13.317 1.00 97.00 101 GLU A C 1
ATOM 810 O O . GLU A 1 101 ? -9.038 4.258 13.703 1.00 97.00 101 GLU A O 1
ATOM 815 N N . VAL A 1 102 ? -9.516 5.678 12.035 1.00 97.81 102 VAL A N 1
ATOM 816 C CA . VAL A 1 102 ? -8.721 4.948 11.043 1.00 97.81 102 VAL A CA 1
ATOM 817 C C . VAL A 1 102 ? -7.238 5.032 11.380 1.00 97.81 102 VAL A C 1
ATOM 819 O O . VAL A 1 102 ? -6.563 4.008 11.378 1.00 97.81 102 VAL A O 1
ATOM 822 N N . GLU A 1 103 ? -6.713 6.218 11.682 1.00 96.56 103 GLU A N 1
ATOM 823 C CA . GLU A 1 103 ? -5.310 6.376 12.067 1.00 96.56 103 GLU A CA 1
ATOM 824 C C . GLU A 1 103 ? -4.965 5.556 13.318 1.00 96.56 103 GLU A C 1
ATOM 826 O O . GLU A 1 103 ? -3.995 4.790 13.299 1.00 96.56 103 GLU A O 1
ATOM 831 N N . ASP A 1 104 ? -5.804 5.627 14.351 1.00 97.25 104 ASP A N 1
ATOM 832 C CA . ASP A 1 104 ? -5.665 4.840 15.573 1.00 97.25 104 ASP A CA 1
ATOM 833 C C . ASP A 1 104 ? -5.674 3.342 15.270 1.00 97.25 104 ASP A C 1
ATOM 835 O O . ASP A 1 104 ? -4.773 2.620 15.700 1.00 97.25 104 ASP A O 1
ATOM 839 N N . PHE A 1 105 ? -6.616 2.864 14.452 1.00 97.50 105 PHE A N 1
ATOM 840 C CA . PHE A 1 105 ? -6.662 1.465 14.036 1.00 97.50 105 PHE A CA 1
ATOM 841 C C . PHE A 1 105 ? -5.369 1.037 13.327 1.00 97.50 105 PHE A C 1
ATOM 843 O O . PHE A 1 105 ? -4.789 -0.002 13.666 1.00 97.50 105 PHE A O 1
ATOM 850 N N . MET A 1 106 ? -4.902 1.821 12.349 1.00 96.50 106 MET A N 1
ATOM 851 C CA . MET A 1 106 ? -3.711 1.489 11.559 1.00 96.50 106 MET A CA 1
ATOM 852 C C . MET A 1 106 ? -2.449 1.452 12.432 1.00 96.50 106 MET A C 1
ATOM 854 O O . MET A 1 106 ? -1.582 0.593 12.224 1.00 96.50 106 MET A O 1
ATOM 858 N N . ASN A 1 107 ? -2.365 2.347 13.421 1.00 95.75 107 ASN A N 1
ATOM 859 C CA . ASN A 1 107 ? -1.252 2.447 14.361 1.00 95.75 107 ASN A CA 1
ATOM 860 C C . ASN A 1 107 ? -1.284 1.335 15.417 1.00 95.75 107 ASN A C 1
ATOM 862 O O . ASN A 1 107 ? -0.296 0.611 15.555 1.00 95.75 107 ASN A O 1
ATOM 866 N N . MET A 1 108 ? -2.415 1.145 16.105 1.00 95.62 108 MET A N 1
ATOM 867 C CA . MET A 1 108 ? -2.583 0.134 17.161 1.00 95.62 108 MET A CA 1
ATOM 868 C C . MET A 1 108 ? -2.399 -1.290 16.638 1.00 95.62 108 MET A C 1
ATOM 870 O O . MET A 1 108 ? -1.841 -2.140 17.324 1.00 95.62 108 MET A O 1
ATOM 874 N N . ASN A 1 109 ? -2.823 -1.559 15.401 1.00 95.38 109 ASN A N 1
ATOM 875 C CA . ASN A 1 109 ? -2.639 -2.868 14.780 1.00 95.38 109 ASN A CA 1
ATOM 876 C C . ASN A 1 109 ? -1.302 -2.986 14.032 1.00 95.38 109 ASN A C 1
ATOM 878 O O . ASN A 1 109 ? -1.078 -3.996 13.364 1.00 95.38 109 ASN A O 1
ATOM 882 N N . HIS A 1 110 ? -0.409 -1.994 14.119 1.00 94.88 110 HIS A N 1
ATOM 883 C CA . HIS A 1 110 ? 0.900 -1.986 13.458 1.00 94.88 110 HIS A CA 1
ATOM 884 C C . HIS A 1 110 ? 0.834 -2.352 11.966 1.00 94.88 110 HIS A C 1
ATOM 886 O O . HIS A 1 110 ? 1.701 -3.057 11.438 1.00 94.88 110 HIS A O 1
ATOM 892 N N . VAL A 1 111 ? -0.200 -1.876 11.265 1.00 94.62 111 VAL A N 1
ATOM 893 C CA . VAL A 1 111 ? -0.525 -2.322 9.902 1.00 94.62 111 VAL A CA 1
ATOM 894 C C . VAL A 1 111 ? 0.643 -2.086 8.948 1.00 94.62 111 VAL A C 1
ATOM 896 O O . VAL A 1 111 ? 0.978 -2.966 8.154 1.00 94.62 111 VAL A O 1
ATOM 899 N N . ARG A 1 112 ? 1.336 -0.943 9.076 1.00 92.81 112 ARG A N 1
ATOM 900 C CA . ARG A 1 112 ? 2.527 -0.653 8.262 1.00 92.81 112 ARG A CA 1
ATOM 901 C C . ARG A 1 112 ? 3.622 -1.706 8.446 1.00 92.81 112 ARG A C 1
ATOM 903 O O . ARG A 1 112 ? 4.199 -2.180 7.471 1.00 92.81 112 ARG A O 1
ATOM 910 N N . ILE A 1 113 ? 3.919 -2.075 9.689 1.00 91.38 113 ILE A N 1
ATOM 911 C CA . ILE A 1 113 ? 4.965 -3.057 9.997 1.00 91.38 113 ILE A CA 1
ATOM 912 C C . ILE A 1 113 ? 4.552 -4.423 9.449 1.00 91.38 113 ILE A C 1
ATOM 914 O O . ILE A 1 113 ? 5.350 -5.077 8.781 1.00 91.38 113 ILE A O 1
ATOM 918 N N . LYS A 1 114 ? 3.298 -4.827 9.658 1.00 93.75 114 LYS A N 1
ATOM 919 C CA . LYS A 1 114 ? 2.785 -6.118 9.189 1.00 93.75 114 LYS A CA 1
ATOM 920 C C . LYS A 1 114 ? 2.818 -6.240 7.667 1.00 93.75 114 LYS A C 1
ATOM 922 O O . LYS A 1 114 ? 3.330 -7.234 7.165 1.00 93.75 114 LYS A O 1
ATOM 927 N N . LEU A 1 115 ? 2.367 -5.222 6.930 1.00 93.19 115 LEU A N 1
ATOM 928 C CA . LEU A 1 115 ? 2.413 -5.222 5.461 1.00 93.19 115 LEU A CA 1
ATOM 929 C C . LEU A 1 115 ? 3.847 -5.257 4.912 1.00 93.19 115 LEU A C 1
ATOM 931 O O . LEU A 1 115 ? 4.102 -5.921 3.911 1.00 93.19 115 LEU A O 1
ATOM 935 N N . ARG A 1 116 ? 4.807 -4.597 5.578 1.00 88.38 116 ARG A N 1
ATOM 936 C CA . ARG A 1 116 ? 6.221 -4.636 5.160 1.00 88.38 116 ARG A CA 1
ATOM 937 C C . ARG A 1 116 ? 6.855 -6.017 5.307 1.00 88.38 116 ARG A C 1
ATOM 939 O O . ARG A 1 116 ? 7.670 -6.389 4.468 1.00 88.38 116 ARG A O 1
ATOM 946 N N . HIS A 1 117 ? 6.504 -6.758 6.356 1.00 87.12 117 HIS A N 1
ATOM 947 C CA . HIS A 1 117 ? 7.165 -8.026 6.686 1.00 87.12 117 HIS A CA 1
ATOM 948 C C . HIS A 1 117 ? 6.376 -9.266 6.250 1.00 87.12 117 HIS A C 1
ATOM 950 O O . HIS A 1 117 ? 6.951 -10.347 6.158 1.00 87.12 117 HIS A O 1
ATOM 956 N N . ASN A 1 118 ? 5.082 -9.135 5.950 1.00 89.00 118 ASN A N 1
ATOM 957 C CA . ASN A 1 118 ? 4.237 -10.248 5.538 1.00 89.00 118 ASN A CA 1
ATOM 958 C C . ASN A 1 118 ? 3.554 -9.959 4.196 1.00 89.00 118 ASN A C 1
ATOM 960 O O . ASN A 1 118 ? 2.475 -9.367 4.130 1.00 89.00 118 ASN A O 1
ATOM 964 N N . ARG A 1 119 ? 4.175 -10.446 3.114 1.00 87.00 119 ARG A N 1
ATOM 965 C CA . ARG A 1 119 ? 3.656 -10.292 1.746 1.00 87.00 119 ARG A CA 1
ATOM 966 C C . ARG A 1 119 ? 2.286 -10.929 1.537 1.00 87.00 119 ARG A C 1
ATOM 968 O O . ARG A 1 119 ? 1.542 -10.447 0.688 1.00 87.00 119 ARG A O 1
ATOM 975 N N . GLU A 1 120 ? 1.921 -11.968 2.283 1.00 92.31 120 GLU A N 1
ATOM 976 C CA . GLU A 1 120 ? 0.619 -12.621 2.108 1.00 92.31 120 GLU A CA 1
ATOM 977 C C . GLU A 1 120 ? -0.539 -11.707 2.522 1.00 92.31 120 GLU A C 1
ATOM 979 O O . GLU A 1 120 ? -1.619 -11.791 1.940 1.00 92.31 120 GLU A O 1
ATOM 984 N N . LEU A 1 121 ? -0.302 -10.761 3.438 1.00 93.81 121 LEU A N 1
ATOM 985 C CA . LEU A 1 121 ? -1.307 -9.766 3.819 1.00 93.81 121 LEU A CA 1
ATOM 986 C C . LEU A 1 121 ? -1.705 -8.862 2.649 1.00 93.81 121 LEU A C 1
ATOM 988 O O . LEU A 1 121 ? -2.871 -8.499 2.531 1.00 93.81 121 LEU A O 1
ATOM 992 N N . SER A 1 122 ? -0.771 -8.550 1.747 1.00 92.81 122 SER A N 1
ATOM 993 C CA . SER A 1 122 ? -1.047 -7.696 0.584 1.00 92.81 122 SER A CA 1
ATOM 994 C C . SER A 1 122 ? -2.011 -8.308 -0.435 1.00 92.81 122 SER A C 1
ATOM 996 O O . SER A 1 122 ? -2.558 -7.597 -1.272 1.00 92.81 122 SER A O 1
ATOM 998 N N . LYS A 1 123 ? -2.236 -9.625 -0.363 1.00 92.69 123 LYS A N 1
ATOM 999 C CA . LYS A 1 123 ? -3.133 -10.360 -1.264 1.00 92.69 123 LYS A CA 1
ATOM 1000 C C . LYS A 1 123 ? -4.572 -10.427 -0.746 1.00 92.69 123 LYS A C 1
ATOM 1002 O O . LYS A 1 123 ? -5.444 -10.956 -1.433 1.00 92.69 123 LYS A O 1
ATOM 1007 N N . LEU A 1 124 ? -4.817 -9.971 0.482 1.00 94.94 124 LEU A N 1
ATOM 1008 C CA . LEU A 1 124 ? -6.128 -10.035 1.117 1.00 94.94 124 LEU A CA 1
ATOM 1009 C C . LEU A 1 124 ? -7.021 -8.885 0.637 1.00 94.94 124 LEU A C 1
ATOM 1011 O O . LEU A 1 124 ? -6.545 -7.787 0.357 1.00 94.94 124 LEU A O 1
ATOM 1015 N N . SER A 1 125 ? -8.336 -9.124 0.592 1.00 94.81 125 SER A N 1
ATOM 1016 C CA . SER A 1 125 ? -9.301 -8.027 0.474 1.00 94.81 125 SER A CA 1
ATOM 1017 C C . SER A 1 125 ? -9.204 -7.109 1.702 1.00 94.81 125 SER A C 1
ATOM 1019 O O . SER A 1 125 ? -8.795 -7.582 2.764 1.00 94.81 125 SER A O 1
ATOM 1021 N N . PRO A 1 126 ? -9.613 -5.831 1.613 1.00 96.44 126 PRO A N 1
ATOM 1022 C CA . PRO A 1 126 ? -9.560 -4.907 2.750 1.00 96.44 126 PRO A CA 1
ATOM 1023 C C . PRO A 1 126 ? -10.249 -5.434 4.017 1.00 96.44 126 PRO A C 1
ATOM 1025 O O . PRO A 1 126 ? -9.686 -5.346 5.102 1.00 96.44 126 PRO A O 1
ATOM 1028 N N . GLU A 1 127 ? -11.411 -6.073 3.870 1.00 96.94 127 GLU A N 1
ATOM 1029 C CA . GLU A 1 127 ? -12.131 -6.749 4.957 1.00 96.94 127 GLU A CA 1
ATOM 1030 C C . GLU A 1 127 ? -11.295 -7.868 5.601 1.00 96.94 127 GLU A C 1
ATOM 1032 O O . GLU A 1 127 ? -11.069 -7.881 6.811 1.00 96.94 127 GLU A O 1
ATOM 1037 N N . LYS A 1 128 ? -10.764 -8.797 4.795 1.00 97.31 128 LYS A N 1
ATOM 1038 C CA . LYS A 1 128 ? -9.930 -9.898 5.305 1.00 97.31 128 LYS A CA 1
ATOM 1039 C C . LYS A 1 128 ? -8.634 -9.384 5.921 1.00 97.31 128 LYS A C 1
ATOM 1041 O O . LYS A 1 128 ? -8.159 -9.949 6.904 1.00 97.31 128 LYS A O 1
ATOM 1046 N N . LEU A 1 129 ? -8.064 -8.326 5.350 1.00 96.88 129 LEU A N 1
ATOM 1047 C CA . LEU A 1 129 ? -6.875 -7.675 5.870 1.00 96.88 129 LEU A CA 1
ATOM 1048 C C . LEU A 1 129 ? -7.158 -7.068 7.245 1.00 96.88 129 LEU A C 1
ATOM 1050 O O . LEU A 1 129 ? -6.377 -7.327 8.155 1.00 96.88 129 LEU A O 1
ATOM 1054 N N . MET A 1 130 ? -8.276 -6.350 7.412 1.00 96.75 130 MET A N 1
ATOM 1055 C CA . MET A 1 130 ? -8.723 -5.801 8.697 1.00 96.75 130 MET A CA 1
ATOM 1056 C C . MET A 1 130 ? -8.782 -6.889 9.774 1.00 96.75 130 MET A C 1
ATOM 1058 O O . MET A 1 130 ? -8.142 -6.750 10.813 1.00 96.75 130 MET A O 1
ATOM 1062 N N . HIS A 1 131 ? -9.471 -8.004 9.509 1.00 96.12 131 HIS A N 1
ATOM 1063 C CA . HIS A 1 131 ? -9.526 -9.121 10.455 1.00 96.12 131 HIS A CA 1
ATOM 1064 C C . HIS A 1 131 ? -8.132 -9.667 1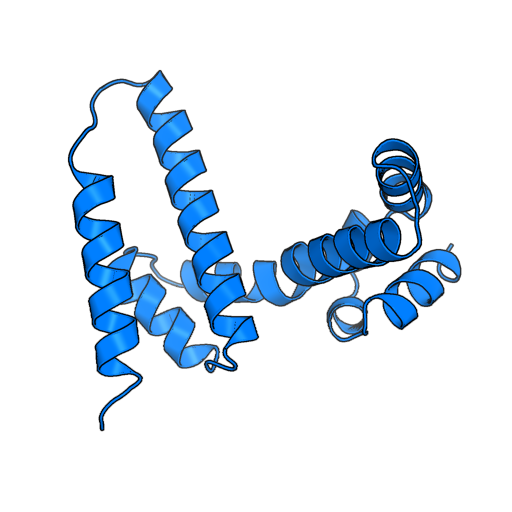0.770 1.00 96.12 131 HIS A C 1
ATOM 1066 O O . HIS A 1 131 ? -7.764 -9.834 11.934 1.00 96.12 131 HIS A O 1
ATOM 1072 N N . LYS A 1 132 ? -7.316 -9.897 9.734 1.00 96.00 132 LYS A N 1
ATOM 1073 C CA . LYS A 1 132 ? -6.024 -10.555 9.913 1.00 96.00 132 LYS A CA 1
ATOM 1074 C C . LYS A 1 132 ? -5.024 -9.712 10.694 1.00 96.00 132 LYS A C 1
ATOM 1076 O O . LYS A 1 132 ? -4.262 -10.258 11.492 1.00 96.00 132 LYS A O 1
ATOM 1081 N N . VAL A 1 133 ? -5.011 -8.395 10.489 1.00 94.81 133 VAL A N 1
ATOM 1082 C CA . VAL A 1 133 ? -4.109 -7.506 11.235 1.00 94.81 133 VAL A CA 1
ATOM 1083 C C . VAL A 1 133 ? -4.518 -7.362 12.697 1.00 94.81 133 VAL A C 1
ATOM 1085 O O . VAL A 1 133 ? -3.642 -7.089 13.508 1.00 94.81 133 VAL A O 1
ATOM 1088 N N . THR A 1 134 ? -5.779 -7.601 13.055 1.00 92.88 134 THR A N 1
ATOM 1089 C CA . THR A 1 134 ? -6.234 -7.597 14.454 1.00 92.88 134 THR A CA 1
ATOM 1090 C C . THR A 1 134 ? -5.937 -8.911 15.184 1.00 92.88 134 THR A C 1
ATOM 1092 O O . THR A 1 134 ? -5.667 -8.899 16.383 1.00 92.88 134 THR A O 1
ATOM 1095 N N . GLU A 1 135 ? -5.927 -10.044 14.478 1.00 90.00 135 GLU A N 1
ATOM 1096 C CA . GLU A 1 135 ? -5.572 -11.354 15.053 1.00 90.00 135 GLU A CA 1
ATOM 1097 C C . GLU A 1 135 ? -4.080 -11.493 15.385 1.00 90.00 135 GLU A C 1
ATOM 1099 O O . GLU A 1 135 ? -3.710 -12.137 16.366 1.00 90.00 135 GLU A O 1
ATOM 1104 N N . LEU A 1 136 ? -3.214 -10.928 14.542 1.00 74.81 136 LEU A N 1
ATOM 1105 C CA . LEU A 1 136 ? -1.764 -11.008 14.699 1.00 74.81 136 LEU A CA 1
ATOM 1106 C C . LEU A 1 136 ? -1.326 -10.022 15.795 1.00 74.81 136 LEU A C 1
ATOM 1108 O O . LEU A 1 136 ? -1.186 -8.839 15.505 1.00 74.81 136 LEU A O 1
ATOM 1112 N N . LYS A 1 137 ? -1.139 -10.466 17.040 1.00 61.62 137 LYS A N 1
ATOM 1113 C CA . LYS A 1 137 ? -0.582 -9.625 18.117 1.00 61.62 137 LYS A CA 1
ATOM 1114 C C . LYS A 1 137 ? 0.939 -9.663 18.130 1.00 61.62 137 LYS A C 1
ATOM 1116 O O . LYS A 1 137 ? 1.488 -10.779 18.013 1.00 61.62 137 LYS A O 1
#

Radius of gyration: 17.31 Å; chains: 1; bounding box: 36×39×50 Å